Protein AF-A0A2W7CKY7-F1 (afdb_monomer)

Nearest PDB structures (foldseek):
  4e70-assembly1_A  TM=5.766E-01  e=4.710E+00  Linum nodiflorum
  4ems-assembly1_A  TM=5.747E-01  e=6.039E+00  Linum nodiflorum
  7p2b-assembly1_A  TM=4.255E-01  e=4.159E+00  Homo sapiens
  3j9d-assembly1_A  TM=4.155E-01  e=8.242E+00  Bluetongue virus 1
  4rwo-assembly1_A  TM=2.339E-01  e=3.908E+00  Sus scrofa

Structure (mmCIF, N/CA/C/O backbone):
data_AF-A0A2W7CKY7-F1
#
_entry.id   AF-A0A2W7CKY7-F1
#
loop_
_atom_site.group_PDB
_atom_site.id
_atom_site.type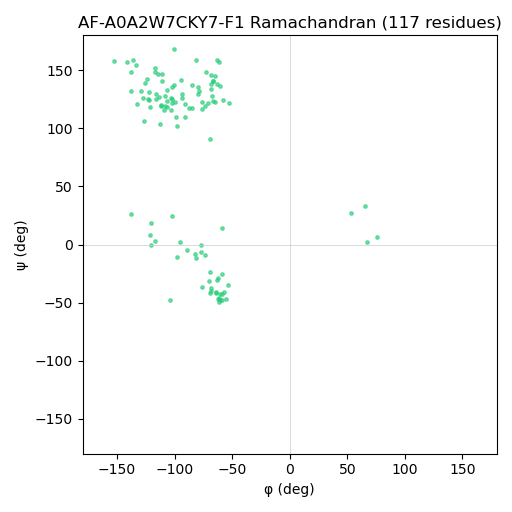_symbol
_atom_site.label_atom_id
_atom_site.label_alt_id
_atom_site.label_comp_id
_atom_site.label_asym_id
_atom_site.label_entity_id
_atom_site.label_seq_id
_atom_site.pdbx_PDB_ins_code
_atom_site.Cartn_x
_atom_site.Cartn_y
_atom_site.Cartn_z
_atom_site.occupancy
_atom_site.B_iso_or_equiv
_atom_site.auth_seq_id
_atom_site.auth_comp_id
_atom_site.auth_asym_id
_atom_site.auth_atom_id
_atom_site.pdbx_PDB_model_num
ATOM 1 N N . MET A 1 1 ? -14.500 -1.413 1.019 1.00 57.22 1 MET A N 1
ATOM 2 C CA . MET A 1 1 ? -15.023 -1.556 -0.364 1.00 57.22 1 MET A CA 1
ATOM 3 C C . MET A 1 1 ? -13.865 -1.920 -1.282 1.00 57.22 1 MET A C 1
ATOM 5 O O . MET A 1 1 ? -12.842 -1.250 -1.213 1.00 57.22 1 MET A O 1
ATOM 9 N N . VAL A 1 2 ? -13.982 -2.972 -2.097 1.00 52.88 2 VAL A N 1
ATOM 10 C CA . VAL A 1 2 ? -12.958 -3.314 -3.104 1.00 52.88 2 VAL A CA 1
ATOM 11 C C . VAL A 1 2 ? -13.280 -2.543 -4.381 1.00 52.88 2 VAL A C 1
ATOM 13 O O . VAL A 1 2 ? -14.351 -2.729 -4.954 1.00 52.88 2 VAL A O 1
ATOM 16 N N . LYS A 1 3 ? -12.383 -1.656 -4.813 1.00 53.09 3 LYS A N 1
ATOM 17 C CA . LYS A 1 3 ? -12.497 -0.928 -6.079 1.00 53.09 3 LYS A CA 1
ATOM 18 C C . LYS A 1 3 ? -11.608 -1.589 -7.125 1.00 53.09 3 LYS A C 1
ATOM 20 O O . LYS A 1 3 ? -10.470 -1.960 -6.851 1.00 53.09 3 LYS A O 1
ATOM 25 N N . ALA A 1 4 ? -12.140 -1.714 -8.334 1.00 45.91 4 ALA A N 1
ATOM 26 C CA . ALA A 1 4 ? -11.405 -2.175 -9.497 1.00 45.91 4 ALA A CA 1
ATOM 27 C C . ALA A 1 4 ? -11.341 -1.052 -10.527 1.00 45.91 4 ALA A C 1
ATOM 29 O O . ALA A 1 4 ? -12.381 -0.528 -10.921 1.00 45.91 4 ALA A O 1
ATOM 30 N N . GLN A 1 5 ? -10.139 -0.694 -10.964 1.00 51.47 5 GLN A N 1
ATOM 31 C CA . GLN A 1 5 ? -9.932 0.260 -12.054 1.00 51.47 5 GLN A CA 1
ATOM 32 C C . GLN A 1 5 ? -9.246 -0.463 -13.212 1.00 51.47 5 GLN A C 1
ATOM 34 O O . GLN A 1 5 ? -8.264 -1.168 -13.001 1.00 51.47 5 GLN A O 1
ATOM 39 N N . ALA A 1 6 ? -9.783 -0.336 -14.424 1.00 47.41 6 ALA A N 1
ATOM 40 C CA . ALA A 1 6 ? -9.184 -0.916 -15.621 1.00 47.41 6 ALA A CA 1
ATOM 41 C C . ALA A 1 6 ? -8.286 0.123 -16.297 1.00 47.41 6 ALA A C 1
ATOM 43 O O . ALA A 1 6 ? -8.727 1.245 -16.545 1.00 47.41 6 ALA A O 1
ATOM 44 N N . GLN A 1 7 ? -7.044 -0.245 -16.606 1.00 55.19 7 GLN A N 1
ATOM 45 C CA . GLN A 1 7 ? -6.143 0.590 -17.397 1.00 55.19 7 GLN A CA 1
ATOM 46 C C . GLN A 1 7 ? -5.595 -0.223 -18.575 1.00 55.19 7 GLN A C 1
ATOM 48 O O . GLN A 1 7 ? -5.081 -1.329 -18.399 1.00 55.19 7 GLN A O 1
ATOM 53 N N . LEU A 1 8 ? -5.751 0.314 -19.788 1.00 46.81 8 LEU A N 1
ATOM 54 C CA . LEU A 1 8 ? -5.285 -0.316 -21.023 1.00 46.81 8 LEU A CA 1
ATOM 55 C C . LEU A 1 8 ? -3.776 -0.101 -21.182 1.00 46.81 8 LEU A C 1
ATOM 57 O O . LEU A 1 8 ? -3.285 1.019 -21.040 1.00 46.81 8 LEU A O 1
ATOM 61 N N . VAL A 1 9 ? -3.047 -1.171 -21.498 1.00 54.88 9 VAL A N 1
ATOM 62 C CA . VAL A 1 9 ? -1.619 -1.120 -21.850 1.00 54.88 9 VAL A CA 1
ATOM 63 C C . VAL A 1 9 ? -1.461 -1.449 -23.332 1.00 54.88 9 VAL A C 1
ATOM 65 O O . VAL A 1 9 ? -2.209 -2.270 -23.859 1.00 54.88 9 VAL A O 1
ATOM 68 N N . GLY A 1 10 ? -0.474 -0.835 -23.997 1.00 50.06 10 GLY A N 1
ATOM 69 C CA . GLY A 1 10 ? -0.237 -0.857 -25.453 1.00 50.06 10 GLY A CA 1
ATOM 70 C C . GLY A 1 10 ? -0.018 -2.215 -26.144 1.00 50.06 10 GLY A C 1
ATOM 71 O O . GLY A 1 10 ? 0.422 -2.228 -27.282 1.00 50.06 10 GLY A O 1
ATOM 72 N N . HIS A 1 11 ? -0.324 -3.341 -25.494 1.00 57.53 11 HIS A N 1
ATOM 73 C CA . HIS A 1 11 ? -0.327 -4.690 -26.080 1.00 57.53 11 HIS A CA 1
ATOM 74 C C . HIS A 1 11 ? -1.709 -5.379 -25.993 1.00 57.53 11 HIS A C 1
ATOM 76 O O . HIS A 1 11 ? -1.796 -6.598 -26.073 1.00 57.53 11 HIS A O 1
ATOM 82 N N . GLY A 1 12 ? -2.802 -4.631 -25.783 1.00 55.38 12 GLY A N 1
ATOM 83 C CA . GLY A 1 12 ? -4.169 -5.185 -25.784 1.00 55.38 12 GLY A CA 1
ATOM 84 C C . GLY A 1 12 ? -4.564 -5.968 -24.524 1.00 55.38 12 GLY A C 1
ATOM 85 O O . GLY A 1 12 ? -5.649 -6.540 -24.471 1.00 55.38 12 GLY A O 1
ATOM 86 N N . ILE A 1 13 ? -3.722 -5.975 -23.486 1.00 63.78 13 ILE A N 1
ATOM 87 C CA . ILE A 1 13 ? -4.030 -6.602 -22.195 1.00 63.78 13 ILE A CA 1
ATOM 88 C C . ILE A 1 13 ? -4.690 -5.560 -21.285 1.00 63.78 13 ILE A C 1
ATOM 90 O O . ILE A 1 13 ? -4.099 -4.521 -20.978 1.00 63.78 13 ILE A O 1
ATOM 94 N N . SER A 1 14 ? -5.916 -5.847 -20.842 1.00 64.19 14 SER A N 1
ATOM 95 C CA . SER A 1 14 ? -6.607 -5.063 -19.814 1.00 64.19 14 SER A CA 1
ATOM 96 C C . SER A 1 14 ? -6.028 -5.402 -18.441 1.00 64.19 14 SER A C 1
ATOM 98 O O . SER A 1 14 ? -6.110 -6.549 -17.998 1.00 64.19 14 SER A O 1
ATOM 100 N N . LEU A 1 15 ? -5.423 -4.423 -17.764 1.00 69.62 15 LEU A N 1
ATOM 101 C CA . LEU A 1 15 ? -4.956 -4.595 -16.390 1.00 69.62 15 LEU A CA 1
ATOM 102 C C . LEU A 1 15 ? -6.027 -4.116 -15.417 1.00 69.62 15 LEU A C 1
ATOM 104 O O . LEU A 1 15 ? -6.474 -2.970 -15.479 1.00 69.62 15 LEU A O 1
ATOM 108 N N . ARG A 1 16 ? -6.398 -4.990 -14.478 1.00 69.75 16 ARG A N 1
ATOM 109 C CA . ARG A 1 16 ? -7.256 -4.642 -13.347 1.00 69.75 16 ARG A CA 1
ATOM 110 C C . ARG A 1 16 ? -6.383 -4.202 -12.179 1.00 69.75 16 ARG A C 1
ATOM 112 O O . ARG A 1 16 ? -5.706 -5.020 -11.562 1.00 69.75 16 ARG A O 1
ATOM 119 N N . LEU A 1 17 ? -6.419 -2.915 -11.872 1.00 76.31 17 LEU A N 1
ATOM 120 C CA . LEU A 1 17 ? -5.860 -2.364 -10.646 1.00 76.31 17 LEU A CA 1
ATOM 121 C C . LEU A 1 17 ? -6.822 -2.687 -9.505 1.00 76.31 17 LEU A C 1
ATOM 123 O O . LEU A 1 17 ? -8.009 -2.350 -9.577 1.00 76.31 17 LEU A O 1
ATOM 127 N N . ILE A 1 18 ? -6.316 -3.378 -8.486 1.00 83.94 18 ILE A N 1
ATOM 128 C CA . ILE A 1 18 ? -7.083 -3.748 -7.299 1.00 83.94 18 ILE A CA 1
ATOM 129 C C . ILE A 1 18 ? -6.699 -2.793 -6.177 1.00 83.94 18 ILE A C 1
ATOM 131 O O . ILE A 1 18 ? -5.536 -2.733 -5.775 1.00 83.94 18 ILE A O 1
ATOM 135 N N . THR A 1 19 ? -7.706 -2.097 -5.657 1.00 90.75 19 THR A N 1
ATOM 136 C CA . THR A 1 19 ? -7.591 -1.265 -4.463 1.00 90.75 19 THR A CA 1
ATOM 137 C C . THR A 1 19 ? -8.603 -1.745 -3.430 1.00 90.75 19 THR A C 1
ATOM 139 O O . THR A 1 19 ? -9.788 -1.903 -3.736 1.00 90.75 19 THR A O 1
ATOM 142 N N . ILE A 1 20 ? -8.164 -1.952 -2.192 1.00 93.88 20 ILE A N 1
ATOM 143 C CA . ILE A 1 20 ? -9.055 -2.227 -1.063 1.00 93.88 20 ILE A CA 1
ATOM 144 C C . ILE A 1 20 ? -9.070 -0.996 -0.168 1.00 93.88 20 ILE A C 1
ATOM 146 O O . ILE A 1 20 ? -8.046 -0.585 0.366 1.00 93.88 20 ILE A O 1
ATOM 150 N N . GLU A 1 21 ? -10.250 -0.412 0.002 1.00 95.19 21 GLU A N 1
ATOM 151 C CA . GLU A 1 21 ? -10.449 0.737 0.877 1.00 95.19 21 GLU A CA 1
ATOM 152 C C . GLU A 1 21 ? -11.095 0.297 2.189 1.00 95.19 21 GLU A C 1
ATOM 154 O O . GLU A 1 21 ? -12.193 -0.281 2.189 1.00 95.19 21 GLU A O 1
ATOM 159 N N . ILE A 1 22 ? -10.443 0.639 3.297 1.00 94.81 22 ILE A N 1
ATOM 160 C CA . ILE A 1 22 ? -10.999 0.542 4.644 1.00 94.81 22 ILE A CA 1
ATOM 161 C C . ILE A 1 22 ? -11.476 1.924 5.054 1.00 94.81 22 ILE A C 1
ATOM 163 O O . ILE A 1 22 ? -10.712 2.893 5.048 1.00 94.81 22 ILE A O 1
ATOM 167 N N . ARG A 1 23 ? -12.759 2.008 5.395 1.00 94.38 23 ARG A N 1
ATOM 168 C CA . ARG A 1 23 ? -13.429 3.256 5.737 1.00 94.38 23 ARG A CA 1
ATOM 169 C C . ARG A 1 23 ? -14.054 3.150 7.116 1.00 94.38 23 ARG A C 1
ATOM 171 O O . ARG A 1 23 ? -14.577 2.096 7.470 1.00 94.38 23 ARG A O 1
ATOM 178 N N . ASP A 1 24 ? -14.006 4.245 7.859 1.00 92.12 24 ASP A N 1
ATOM 179 C CA . ASP A 1 24 ? -14.822 4.415 9.053 1.00 92.12 24 ASP A CA 1
ATOM 180 C C . ASP A 1 24 ? -16.309 4.418 8.669 1.00 92.12 24 ASP A C 1
ATOM 182 O O . ASP A 1 24 ? -16.690 5.022 7.665 1.00 92.12 24 ASP A O 1
ATOM 186 N N . VAL A 1 25 ? -17.143 3.747 9.464 1.00 92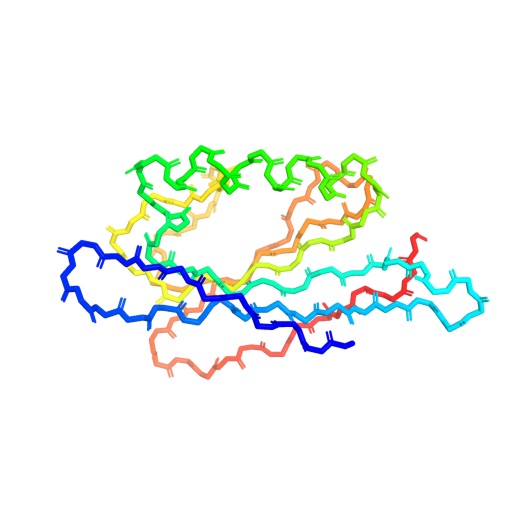.06 25 VAL A N 1
ATOM 187 C CA . VAL A 1 25 ? -18.574 3.585 9.170 1.00 92.06 25 VAL A CA 1
ATOM 188 C C . VAL A 1 25 ? -19.353 4.863 9.474 1.00 92.06 25 VAL A C 1
ATOM 190 O O . VAL A 1 25 ? -20.264 5.203 8.724 1.00 92.06 25 VAL A O 1
ATOM 193 N N . ALA A 1 26 ? -18.993 5.588 10.536 1.00 92.75 26 ALA A N 1
ATOM 194 C CA . ALA A 1 26 ? -19.761 6.742 10.996 1.00 92.75 26 ALA A CA 1
ATOM 195 C C . ALA A 1 26 ? -19.693 7.919 10.011 1.00 92.75 26 ALA A C 1
ATOM 197 O O . ALA A 1 26 ? -20.696 8.585 9.769 1.00 92.75 26 ALA A O 1
ATOM 198 N N . GLN A 1 27 ? -18.517 8.168 9.430 1.00 91.69 27 GLN A N 1
ATOM 199 C CA . GLN A 1 27 ? -18.263 9.317 8.554 1.00 91.69 27 GLN A CA 1
ATOM 200 C C . GLN A 1 27 ? -17.902 8.919 7.114 1.00 91.69 27 GLN A C 1
ATOM 202 O O . GLN A 1 27 ? -17.579 9.783 6.299 1.00 91.69 27 GLN A O 1
ATOM 207 N N . ASN A 1 28 ? -17.912 7.620 6.786 1.00 91.12 28 ASN A N 1
ATOM 208 C CA . ASN A 1 28 ? -17.455 7.072 5.498 1.00 91.12 28 ASN A CA 1
ATOM 209 C C . ASN A 1 28 ? -16.024 7.513 5.113 1.00 91.12 28 ASN A C 1
ATOM 211 O O . ASN A 1 28 ? -15.645 7.609 3.935 1.00 91.12 28 ASN A O 1
ATOM 215 N N . ARG A 1 29 ? -15.210 7.812 6.126 1.00 91.81 29 ARG A N 1
ATOM 216 C CA . ARG A 1 29 ? -13.881 8.398 5.971 1.00 91.81 29 ARG A CA 1
ATOM 217 C C . ARG A 1 29 ? -12.880 7.320 5.597 1.00 91.81 29 ARG A C 1
ATOM 219 O O . ARG A 1 29 ? -12.819 6.293 6.261 1.00 91.81 29 ARG A O 1
ATOM 226 N N . LEU A 1 30 ? -12.091 7.543 4.547 1.00 94.62 30 LEU A N 1
ATOM 227 C CA . LEU A 1 30 ? -11.019 6.619 4.177 1.00 94.62 30 LEU A CA 1
ATOM 228 C C . LEU A 1 30 ? -9.943 6.630 5.262 1.00 94.62 30 LEU A C 1
ATOM 230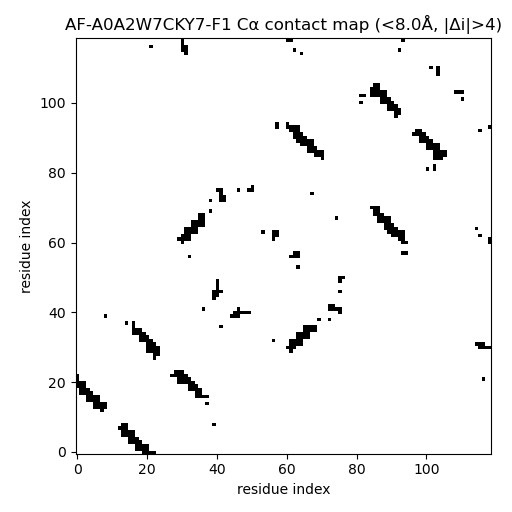 O O . LEU A 1 30 ? -9.424 7.691 5.592 1.00 94.62 30 LEU A O 1
ATOM 234 N N . ILE A 1 31 ? -9.647 5.455 5.813 1.00 94.94 31 ILE A N 1
ATOM 235 C CA . ILE A 1 31 ? -8.631 5.273 6.852 1.00 94.94 31 ILE A CA 1
ATOM 236 C C . ILE A 1 31 ? -7.378 4.646 6.253 1.00 94.94 31 ILE A C 1
ATOM 238 O O . ILE A 1 31 ? -6.286 5.174 6.444 1.00 94.94 31 ILE A O 1
ATOM 242 N N . THR A 1 32 ? -7.551 3.576 5.471 1.00 95.62 32 THR A N 1
ATOM 243 C CA . THR A 1 32 ? -6.441 2.819 4.879 1.00 95.62 32 THR A CA 1
ATOM 244 C C . THR A 1 32 ? -6.768 2.455 3.437 1.00 95.62 32 THR A C 1
ATOM 246 O O . THR A 1 32 ? -7.859 1.953 3.150 1.00 95.62 32 THR A O 1
ATOM 249 N N . SER A 1 33 ? -5.819 2.693 2.534 1.00 95.62 33 SER A N 1
ATOM 250 C CA . SER A 1 33 ? -5.840 2.191 1.159 1.00 95.62 33 SER A CA 1
ATOM 251 C C . SER A 1 33 ? -4.818 1.071 1.017 1.00 95.62 33 SER A C 1
ATOM 253 O O . SER A 1 33 ? -3.640 1.276 1.302 1.00 95.62 33 SER A O 1
ATOM 255 N N . LEU A 1 34 ? -5.261 -0.104 0.576 1.00 95.44 34 LEU A N 1
ATOM 256 C CA . LEU A 1 34 ? -4.380 -1.199 0.192 1.00 95.44 34 LEU A CA 1
ATOM 257 C C . LEU A 1 34 ? -4.329 -1.245 -1.335 1.00 95.44 34 LEU A C 1
ATOM 259 O O . LEU A 1 34 ? -5.369 -1.332 -1.990 1.00 95.44 34 LEU A O 1
ATOM 263 N N . GLU A 1 35 ? -3.132 -1.202 -1.899 1.00 92.94 35 GLU A N 1
ATOM 264 C CA . GLU A 1 35 ? -2.895 -1.113 -3.336 1.00 92.94 35 GLU A CA 1
ATOM 265 C C . GLU A 1 35 ? -2.020 -2.282 -3.790 1.00 92.94 35 GLU A C 1
ATOM 267 O O . GLU A 1 35 ? -0.910 -2.475 -3.290 1.00 92.94 35 GLU A O 1
ATOM 272 N N . LEU A 1 36 ? -2.492 -3.049 -4.773 1.00 90.50 36 LEU A N 1
ATOM 273 C CA . LEU A 1 36 ? -1.642 -4.010 -5.472 1.00 90.50 36 LEU A CA 1
ATOM 274 C C . LEU A 1 36 ? -0.899 -3.290 -6.601 1.00 90.50 36 LEU A C 1
ATOM 276 O O . LEU A 1 36 ? -1.531 -2.798 -7.541 1.00 90.50 36 LEU A O 1
ATOM 280 N N . LEU A 1 37 ? 0.434 -3.240 -6.536 1.00 88.31 37 LEU A N 1
ATOM 281 C CA . LEU A 1 37 ? 1.223 -2.570 -7.566 1.00 88.31 37 LEU A CA 1
ATO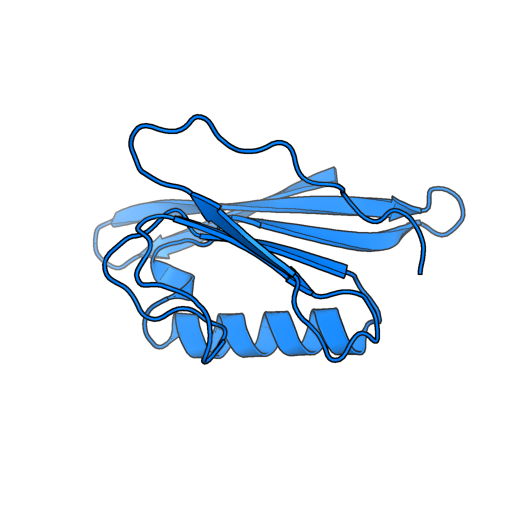M 282 C C . LEU A 1 37 ? 1.142 -3.327 -8.892 1.00 88.31 37 LEU A C 1
ATOM 284 O O . LEU A 1 37 ? 1.437 -4.519 -8.982 1.00 88.31 37 LEU A O 1
ATOM 288 N N . SER A 1 38 ? 0.788 -2.603 -9.952 1.00 81.31 38 SER A N 1
ATOM 289 C CA . SER A 1 38 ? 0.740 -3.144 -11.307 1.00 81.31 38 SER A CA 1
ATOM 290 C C . SER A 1 38 ? 1.971 -2.758 -12.131 1.00 81.31 38 SER A C 1
ATOM 292 O O . SER A 1 38 ? 2.705 -1.827 -11.775 1.00 81.31 38 SER A O 1
ATOM 294 N N . PRO A 1 39 ? 2.159 -3.385 -13.308 1.00 79.12 39 PRO A N 1
ATOM 295 C CA . PRO A 1 39 ? 3.203 -2.985 -14.232 1.00 79.12 39 PRO A CA 1
ATOM 296 C C . PRO A 1 39 ? 3.231 -1.519 -14.640 1.00 79.12 39 PRO A C 1
ATOM 298 O O . PRO A 1 39 ? 4.310 -0.953 -14.820 1.00 79.12 39 PRO A O 1
ATOM 301 N N . VAL A 1 40 ? 2.056 -0.907 -14.753 1.00 82.00 40 VAL A N 1
ATOM 302 C CA . VAL A 1 40 ? 1.906 0.493 -15.158 1.00 82.00 40 VAL A CA 1
ATOM 303 C C . VAL A 1 40 ? 2.396 1.430 -14.060 1.00 82.00 40 VAL A C 1
ATOM 305 O O . VAL A 1 40 ? 2.946 2.482 -14.353 1.00 82.00 40 VAL A O 1
ATOM 308 N N . ASN A 1 41 ? 2.272 1.041 -12.789 1.00 79.06 41 ASN A N 1
ATOM 309 C CA . ASN A 1 41 ? 2.650 1.892 -11.657 1.00 79.06 41 ASN A CA 1
ATOM 310 C C . ASN A 1 41 ? 4.163 1.968 -11.415 1.00 79.06 41 ASN A C 1
ATOM 312 O O . ASN A 1 41 ? 4.605 2.729 -10.561 1.00 79.06 41 ASN A O 1
ATOM 316 N N . GLN A 1 42 ? 4.950 1.173 -12.139 1.00 79.31 42 GLN A N 1
ATOM 317 C CA . GLN A 1 42 ? 6.388 1.020 -11.914 1.00 79.31 42 GLN A CA 1
ATOM 318 C C . GLN A 1 42 ? 7.227 1.400 -13.149 1.00 79.31 42 GLN A C 1
ATOM 320 O O . GLN A 1 42 ? 8.432 1.153 -13.180 1.00 79.31 42 GLN A O 1
ATOM 325 N N . ARG A 1 43 ? 6.600 1.962 -14.193 1.00 82.00 43 ARG A N 1
ATOM 326 C CA . ARG A 1 43 ? 7.253 2.452 -15.420 1.00 82.00 43 ARG A CA 1
ATOM 327 C C . ARG A 1 43 ? 6.640 3.780 -15.842 1.00 82.00 43 ARG A C 1
ATOM 329 O O . ARG A 1 43 ? 5.453 3.998 -15.624 1.00 82.00 43 ARG A O 1
ATOM 336 N N . GLU A 1 44 ? 7.425 4.659 -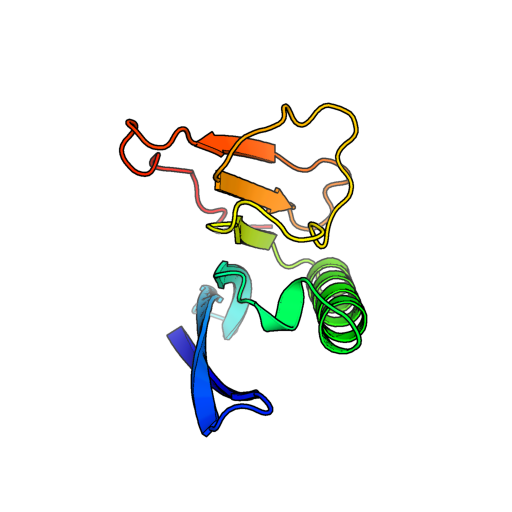16.453 1.00 84.00 44 GLU A N 1
ATOM 337 C CA . GLU A 1 44 ? 6.889 5.928 -16.952 1.00 84.00 44 GLU A CA 1
ATOM 338 C C . GLU A 1 44 ? 5.934 5.719 -18.143 1.00 84.00 44 GLU A C 1
ATOM 340 O O . GLU A 1 44 ? 6.131 4.785 -18.926 1.00 84.00 44 GLU A O 1
ATOM 345 N N . PRO A 1 45 ? 4.881 6.554 -18.276 1.00 84.62 45 PRO A N 1
ATOM 346 C CA . PRO A 1 45 ? 4.530 7.691 -17.404 1.00 84.62 45 PRO A CA 1
ATOM 347 C C . PRO A 1 45 ? 3.758 7.305 -16.121 1.00 84.62 45 PRO A C 1
ATOM 349 O O . PRO A 1 45 ? 3.511 8.140 -15.249 1.00 84.62 45 PRO A O 1
ATOM 352 N N . GLY A 1 46 ? 3.338 6.042 -15.993 1.00 85.50 46 GLY A N 1
ATOM 353 C CA . GLY A 1 46 ? 2.467 5.592 -14.903 1.00 85.50 46 GLY A CA 1
ATOM 354 C C . GLY A 1 46 ? 3.130 5.585 -13.520 1.00 85.50 46 GLY A C 1
ATOM 355 O O . GLY A 1 46 ? 2.432 5.725 -12.514 1.00 85.50 46 GLY A O 1
ATOM 356 N N . LEU A 1 47 ? 4.462 5.506 -13.456 1.00 86.75 47 LEU A N 1
ATOM 357 C CA . LEU A 1 47 ? 5.250 5.677 -12.233 1.00 86.75 47 LEU A CA 1
ATOM 358 C C . LEU A 1 47 ? 5.065 7.078 -11.642 1.00 86.75 47 LEU A C 1
ATOM 360 O O . LEU A 1 47 ? 4.740 7.201 -10.458 1.00 86.75 47 LEU A O 1
ATOM 364 N N . THR A 1 48 ? 5.199 8.129 -12.455 1.00 89.62 48 THR A N 1
ATOM 365 C CA . THR A 1 48 ? 4.949 9.507 -12.013 1.00 89.62 48 THR A CA 1
ATOM 366 C C . THR A 1 48 ? 3.504 9.692 -11.553 1.00 89.62 48 THR A C 1
ATOM 368 O O . THR A 1 48 ? 3.263 10.217 -10.462 1.00 89.62 48 THR A O 1
ATOM 371 N N . THR A 1 49 ? 2.529 9.200 -12.324 1.00 90.25 49 THR A N 1
ATOM 372 C CA . THR A 1 49 ? 1.107 9.261 -11.940 1.00 90.25 49 THR A CA 1
ATOM 373 C C . THR A 1 49 ? 0.847 8.558 -10.608 1.00 90.25 49 THR A C 1
ATOM 375 O O . THR A 1 49 ? 0.121 9.074 -9.753 1.00 90.25 49 THR A O 1
ATOM 378 N N . TYR A 1 50 ? 1.459 7.392 -10.398 1.00 90.81 50 TYR A N 1
ATOM 379 C CA . TYR A 1 50 ? 1.289 6.639 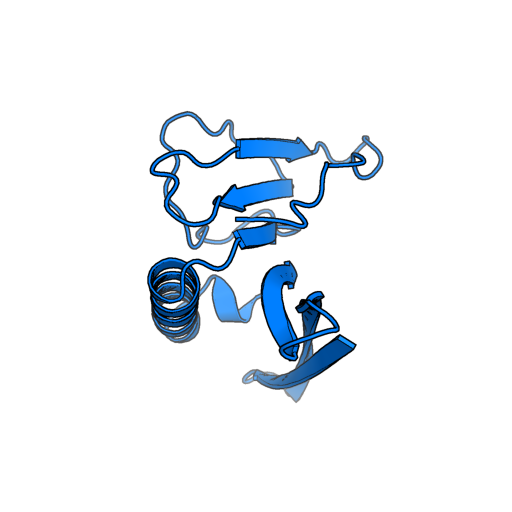-9.166 1.00 90.81 50 TYR A CA 1
ATOM 380 C C . TYR A 1 50 ? 1.953 7.339 -7.973 1.00 90.81 50 TYR A C 1
ATOM 382 O O . TYR A 1 50 ? 1.321 7.476 -6.929 1.00 90.81 50 TYR A O 1
ATOM 390 N N . ARG A 1 51 ? 3.160 7.901 -8.124 1.00 91.38 51 ARG A N 1
ATOM 391 C CA . ARG A 1 51 ? 3.800 8.726 -7.078 1.00 91.38 51 ARG A CA 1
ATOM 392 C C . ARG A 1 51 ? 2.935 9.916 -6.660 1.00 91.38 51 ARG A C 1
ATOM 394 O O . ARG A 1 51 ? 2.798 10.180 -5.468 1.00 91.38 51 ARG A O 1
ATOM 401 N N . GLN A 1 52 ? 2.283 10.587 -7.610 1.00 92.31 52 GLN A N 1
ATOM 402 C CA . GLN A 1 52 ? 1.324 11.651 -7.295 1.00 92.31 52 GLN A CA 1
ATOM 403 C C . GLN A 1 52 ? 0.108 11.124 -6.517 1.00 92.31 52 GLN A C 1
ATOM 405 O O . GLN A 1 52 ? -0.339 11.774 -5.575 1.00 92.31 52 GLN A O 1
ATOM 410 N N . LYS A 1 53 ? -0.426 9.943 -6.871 1.00 91.81 53 LYS A N 1
ATOM 411 C CA . LYS A 1 53 ? -1.494 9.284 -6.093 1.00 91.81 53 LYS A CA 1
ATOM 412 C C . LYS A 1 53 ? -1.037 9.021 -4.654 1.00 91.81 53 LYS A C 1
ATOM 414 O O . LYS A 1 53 ? -1.759 9.399 -3.736 1.00 91.81 53 LYS A O 1
ATOM 419 N N . ARG A 1 54 ? 0.162 8.455 -4.459 1.00 92.06 54 ARG A N 1
ATOM 420 C CA . ARG A 1 54 ? 0.748 8.212 -3.126 1.00 92.06 54 ARG A CA 1
ATOM 421 C C . ARG A 1 54 ? 0.815 9.500 -2.304 1.00 92.06 54 ARG A C 1
ATOM 423 O O . ARG A 1 54 ? 0.347 9.520 -1.171 1.00 92.06 54 ARG A O 1
ATOM 430 N N . GLN A 1 55 ? 1.297 10.589 -2.905 1.00 90.12 55 GLN A N 1
ATOM 431 C CA . GLN A 1 55 ? 1.379 11.891 -2.242 1.00 90.12 55 GLN A CA 1
ATOM 432 C C . GLN A 1 55 ? 0.003 12.411 -1.798 1.00 90.12 55 GLN A C 1
ATOM 434 O O . GLN A 1 55 ? -0.127 12.892 -0.675 1.00 90.12 55 GLN A O 1
ATOM 439 N N . ARG A 1 56 ? -1.036 12.277 -2.637 1.00 92.38 56 ARG A N 1
ATOM 440 C CA . ARG A 1 56 ? -2.410 12.681 -2.280 1.00 92.38 56 ARG A CA 1
ATOM 441 C C . ARG A 1 56 ? -2.977 11.853 -1.123 1.00 92.38 56 ARG A C 1
ATOM 443 O O . ARG A 1 56 ? -3.616 12.415 -0.243 1.00 92.38 56 ARG A O 1
ATOM 450 N N . ILE A 1 57 ? -2.742 10.538 -1.116 1.00 91.81 57 ILE A N 1
ATOM 451 C CA . ILE A 1 57 ? -3.176 9.638 -0.031 1.00 91.81 57 ILE A CA 1
ATOM 452 C C . ILE A 1 57 ? -2.496 10.037 1.283 1.00 91.81 57 ILE A C 1
ATOM 454 O O . ILE A 1 57 ? -3.167 10.215 2.298 1.00 91.81 57 ILE A O 1
ATOM 458 N N . TYR A 1 58 ? -1.184 10.272 1.239 1.00 88.56 58 TYR A N 1
ATOM 459 C CA . TYR A 1 58 ? -0.422 10.732 2.396 1.00 88.56 58 TYR A CA 1
ATOM 460 C C . TYR A 1 58 ? -0.929 12.084 2.926 1.00 88.56 58 TYR A C 1
ATOM 462 O O . TYR A 1 58 ? -1.195 12.224 4.118 1.00 88.56 58 TYR A O 1
ATOM 470 N N . GLN A 1 59 ? -1.142 13.064 2.041 1.00 90.06 59 GLN A N 1
ATOM 471 C CA . GLN A 1 59 ? -1.677 14.387 2.398 1.00 90.06 59 GLN A CA 1
ATOM 472 C C . GLN A 1 59 ? -3.093 14.327 2.983 1.00 90.06 59 GLN A C 1
ATOM 474 O O . GLN A 1 59 ? -3.451 15.172 3.797 1.00 90.06 59 GLN A O 1
ATOM 479 N N . ALA A 1 60 ? -3.887 13.325 2.604 1.00 91.19 60 ALA A N 1
ATOM 480 C CA . ALA A 1 60 ? -5.212 13.088 3.167 1.00 91.19 60 ALA A CA 1
ATOM 481 C C . ALA A 1 60 ? -5.176 12.425 4.561 1.00 91.19 60 ALA A C 1
ATOM 483 O O . ALA A 1 60 ? -6.232 12.158 5.134 1.00 91.19 60 ALA A O 1
ATOM 484 N N . GLY A 1 61 ? -3.988 12.135 5.109 1.00 91.88 61 GLY A N 1
ATOM 485 C CA . GLY A 1 61 ? -3.841 11.431 6.382 1.00 91.88 61 GLY A CA 1
ATOM 486 C C . GLY A 1 61 ? -4.357 9.993 6.314 1.00 91.88 61 GLY A C 1
ATOM 487 O O . GLY A 1 61 ? -4.918 9.499 7.288 1.00 91.88 61 GLY A O 1
ATOM 488 N N . VAL A 1 62 ? -4.226 9.342 5.160 1.00 94.19 62 VAL A N 1
ATOM 489 C CA . VAL A 1 62 ? -4.668 7.962 4.934 1.00 94.19 62 VAL A CA 1
ATOM 490 C C . VAL A 1 62 ? -3.455 7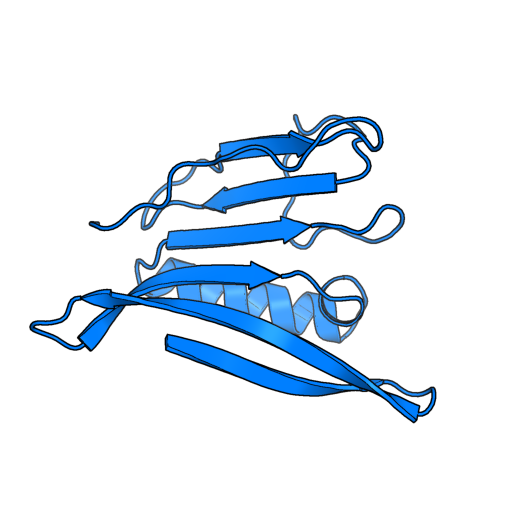.038 4.988 1.00 94.19 62 VAL A C 1
ATOM 492 O O . VAL A 1 62 ? -2.423 7.333 4.384 1.00 94.19 62 VAL A O 1
ATOM 495 N N . HIS A 1 63 ? -3.583 5.910 5.685 1.00 94.31 63 HIS A N 1
ATOM 496 C CA . HIS A 1 63 ? -2.565 4.858 5.683 1.00 94.31 63 HIS A CA 1
ATOM 497 C C . HIS A 1 63 ? -2.504 4.201 4.303 1.00 94.31 63 HIS A C 1
ATOM 499 O O . HIS A 1 63 ? -3.538 3.912 3.699 1.00 94.31 63 HIS A O 1
ATOM 505 N N . LEU A 1 64 ? -1.305 3.934 3.802 1.00 94.50 64 LEU A N 1
ATOM 506 C CA . LEU A 1 64 ? -1.102 3.318 2.496 1.00 94.50 64 LEU A CA 1
ATOM 507 C C . LEU A 1 64 ? -0.325 2.017 2.655 1.00 94.50 64 LEU A C 1
ATOM 509 O O . LEU A 1 64 ? 0.823 2.043 3.086 1.00 94.50 64 LEU A O 1
ATOM 513 N N . LEU A 1 65 ? -0.942 0.902 2.275 1.00 94.56 65 LEU A N 1
ATOM 514 C CA . LEU A 1 65 ? -0.299 -0.405 2.239 1.00 94.56 65 LEU A CA 1
ATOM 515 C C . LEU A 1 65 ? -0.151 -0.867 0.789 1.00 94.56 65 LEU A C 1
ATOM 517 O O . LEU A 1 65 ? -1.133 -1.007 0.067 1.00 94.56 65 LEU A O 1
ATOM 521 N N . GLU A 1 66 ? 1.077 -1.092 0.349 1.00 93.50 66 GLU A N 1
ATOM 522 C CA . GLU A 1 66 ? 1.417 -1.409 -1.035 1.00 93.50 66 GLU A CA 1
ATOM 523 C C . GLU A 1 66 ? 1.957 -2.836 -1.106 1.00 93.50 66 GLU A C 1
ATOM 525 O O . GLU A 1 66 ? 2.887 -3.186 -0.382 1.00 93.50 66 GLU A O 1
ATOM 530 N N . LEU A 1 67 ? 1.384 -3.660 -1.984 1.00 91.81 67 LEU A N 1
ATOM 531 C CA . LEU A 1 67 ? 1.899 -4.992 -2.298 1.00 91.81 67 LEU A CA 1
ATOM 532 C C . LEU A 1 67 ? 2.702 -4.910 -3.595 1.00 91.81 67 LEU A C 1
ATOM 534 O O . LEU A 1 67 ? 2.128 -4.736 -4.675 1.00 91.81 67 LEU A O 1
ATOM 538 N N . ASP A 1 68 ? 4.020 -5.057 -3.498 1.00 88.94 68 ASP A N 1
ATOM 539 C CA . ASP A 1 68 ? 4.909 -5.156 -4.650 1.00 88.94 68 ASP A CA 1
ATOM 540 C C . ASP A 1 68 ? 5.233 -6.620 -4.942 1.00 88.94 68 ASP A C 1
ATOM 542 O O . ASP A 1 68 ? 6.065 -7.240 -4.279 1.00 88.94 68 ASP A O 1
ATOM 546 N N . LEU A 1 69 ? 4.567 -7.176 -5.953 1.00 85.25 69 LEU A N 1
ATOM 547 C CA . LEU A 1 69 ? 4.776 -8.554 -6.398 1.00 85.25 69 LEU A CA 1
ATOM 548 C C . LEU A 1 69 ? 5.623 -8.634 -7.678 1.00 85.25 69 LEU A C 1
ATOM 550 O O . LEU A 1 69 ? 5.497 -9.593 -8.446 1.00 85.25 69 LEU A O 1
ATOM 554 N N . ARG A 1 70 ? 6.467 -7.629 -7.968 1.00 77.44 70 ARG A N 1
ATOM 555 C CA . ARG A 1 70 ? 7.284 -7.612 -9.192 1.00 77.44 70 ARG A CA 1
ATOM 556 C C . ARG A 1 70 ? 8.776 -7.434 -8.927 1.00 77.44 70 ARG A C 1
ATOM 558 O O . ARG A 1 70 ? 9.205 -6.597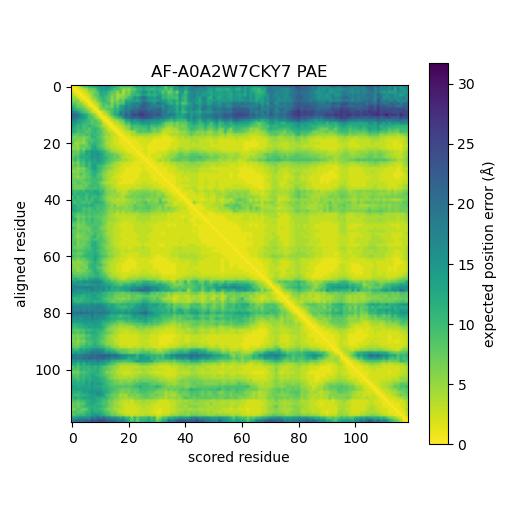 -8.152 1.00 77.44 70 ARG A O 1
ATOM 565 N N . ARG A 1 71 ? 9.567 -8.196 -9.691 1.00 70.69 71 ARG A N 1
ATOM 566 C CA . ARG A 1 71 ? 11.003 -8.417 -9.447 1.00 70.69 71 ARG A CA 1
ATOM 567 C C . ARG A 1 71 ? 11.960 -7.534 -10.264 1.00 70.69 71 ARG A C 1
ATOM 569 O O . ARG A 1 71 ? 13.153 -7.582 -10.025 1.00 70.69 71 ARG A O 1
ATOM 576 N N . GLN A 1 72 ? 11.484 -6.797 -11.275 1.00 67.00 72 GLN A N 1
ATOM 577 C CA . GLN A 1 72 ? 12.358 -6.166 -12.292 1.00 67.00 72 GLN A CA 1
ATOM 578 C C . GLN A 1 72 ? 11.955 -4.730 -12.662 1.00 67.00 72 GLN A C 1
ATOM 580 O O . GLN A 1 72 ? 12.159 -4.290 -13.794 1.00 67.00 72 GLN A O 1
ATOM 585 N N . CYS A 1 73 ? 11.290 -3.997 -11.771 1.00 67.25 73 CYS A N 1
ATOM 586 C CA . CYS A 1 73 ? 10.860 -2.631 -12.068 1.00 67.25 73 CYS A CA 1
ATOM 587 C C . CYS A 1 73 ? 11.114 -1.678 -10.908 1.00 67.25 73 CYS A C 1
ATOM 589 O O . CYS A 1 73 ? 11.262 -2.087 -9.760 1.00 67.25 73 CYS A O 1
ATOM 591 N N . THR A 1 74 ? 11.160 -0.391 -11.241 1.00 78.19 74 THR A N 1
ATOM 592 C CA . THR A 1 74 ? 11.432 0.676 -10.287 1.00 78.19 74 THR A CA 1
ATOM 593 C C . THR A 1 74 ? 10.313 0.759 -9.263 1.00 78.19 74 THR A C 1
ATOM 595 O O . THR A 1 74 ? 9.147 0.978 -9.608 1.00 78.19 74 THR A O 1
ATOM 598 N N . ARG A 1 75 ? 10.675 0.623 -7.987 1.00 83.25 75 ARG A N 1
ATOM 599 C CA . ARG A 1 75 ? 9.728 0.795 -6.889 1.00 83.25 75 ARG A CA 1
ATOM 600 C C . ARG A 1 75 ? 9.276 2.255 -6.808 1.00 83.25 75 ARG A C 1
ATOM 602 O O . ARG A 1 75 ? 10.077 3.177 -6.996 1.00 83.25 75 ARG A O 1
ATOM 609 N N . PRO A 1 76 ? 7.988 2.505 -6.526 1.00 80.50 76 PRO A N 1
ATOM 610 C CA . PRO A 1 76 ? 7.460 3.862 -6.452 1.00 80.50 76 PRO A CA 1
ATOM 611 C C . PRO A 1 76 ? 7.899 4.611 -5.186 1.00 80.50 76 PRO A C 1
ATOM 613 O O . PRO A 1 76 ? 7.691 5.824 -5.099 1.00 80.50 76 PRO A O 1
ATOM 616 N N . PHE A 1 77 ? 8.534 3.913 -4.243 1.00 79.62 77 PHE A N 1
ATOM 617 C CA . PHE A 1 77 ? 9.189 4.437 -3.050 1.00 79.62 77 PHE A CA 1
ATOM 618 C C . PHE A 1 77 ? 10.692 4.162 -3.066 1.00 79.62 77 PHE A C 1
ATOM 620 O O . PHE A 1 77 ? 11.147 3.170 -3.631 1.00 79.62 77 PHE A O 1
ATOM 627 N N . ALA A 1 78 ? 11.448 5.030 -2.397 1.00 71.81 78 ALA A N 1
ATOM 628 C CA . ALA A 1 78 ? 12.859 4.822 -2.111 1.00 71.81 78 ALA A CA 1
ATOM 629 C C . ALA A 1 78 ? 13.013 4.493 -0.621 1.00 71.81 78 ALA A C 1
ATOM 631 O O . ALA A 1 78 ? 12.667 5.315 0.223 1.00 71.81 78 ALA A O 1
ATOM 632 N N . GLN A 1 79 ? 13.530 3.305 -0.304 1.00 71.88 79 GLN A N 1
ATOM 633 C CA . GLN A 1 79 ? 13.946 2.947 1.052 1.00 71.88 79 GLN A CA 1
ATOM 634 C C . GLN A 1 79 ? 15.396 2.456 0.995 1.00 71.88 79 GLN A C 1
ATOM 636 O O . GLN A 1 79 ? 15.628 1.353 0.504 1.00 71.88 79 GLN A O 1
ATOM 641 N N . PRO A 1 80 ? 16.372 3.256 1.468 1.00 67.69 80 PRO A N 1
ATOM 642 C CA . PRO A 1 80 ? 17.799 2.941 1.342 1.00 67.69 80 PRO A CA 1
ATOM 643 C C . PRO A 1 80 ? 18.216 1.613 1.984 1.00 67.69 80 PRO A C 1
ATOM 645 O O . PRO A 1 80 ? 19.209 1.024 1.583 1.00 67.69 80 PRO A O 1
ATOM 648 N N . GLN A 1 81 ? 17.465 1.155 2.987 1.00 69.69 81 GLN A N 1
ATOM 649 C CA . GLN A 1 81 ? 17.753 -0.061 3.750 1.00 69.69 81 GLN A CA 1
ATOM 650 C C . GLN A 1 81 ? 17.005 -1.297 3.236 1.00 69.69 81 GLN A C 1
ATOM 652 O O . GLN A 1 81 ? 17.097 -2.354 3.853 1.00 69.69 81 GLN A O 1
ATOM 657 N N . LEU A 1 82 ? 16.222 -1.183 2.157 1.00 71.62 82 LEU A N 1
ATOM 658 C CA . LEU A 1 82 ? 15.478 -2.327 1.642 1.00 71.62 82 LEU A CA 1
ATOM 659 C C . LEU A 1 82 ? 16.448 -3.299 0.945 1.00 71.62 82 LEU A C 1
ATOM 661 O O . LEU A 1 82 ? 17.067 -2.898 -0.043 1.00 71.62 82 LEU A O 1
ATOM 665 N N . PRO A 1 83 ? 16.574 -4.556 1.414 1.00 73.56 83 PRO A N 1
ATOM 666 C CA . PRO A 1 83 ? 17.363 -5.563 0.715 1.00 73.56 83 PRO A CA 1
ATOM 667 C C . PRO A 1 83 ? 16.793 -5.828 -0.683 1.00 73.56 83 PRO A C 1
ATOM 669 O O . PRO A 1 83 ? 15.609 -5.597 -0.947 1.00 73.56 83 PRO A O 1
ATOM 672 N N . GLU A 1 84 ? 17.625 -6.333 -1.592 1.00 79.06 84 GLU A N 1
ATOM 673 C CA . GLU A 1 84 ? 17.165 -6.767 -2.909 1.00 79.06 84 GLU A CA 1
ATOM 674 C C . GLU A 1 84 ? 16.300 -8.024 -2.764 1.00 79.06 84 GLU A C 1
ATOM 676 O O . GLU A 1 84 ? 16.787 -9.149 -2.748 1.00 79.06 84 GLU A O 1
ATOM 681 N N . VAL A 1 85 ? 14.996 -7.812 -2.602 1.00 84.50 85 VAL A N 1
ATOM 682 C CA . VAL A 1 85 ? 14.007 -8.877 -2.416 1.00 84.50 85 VAL A CA 1
ATOM 683 C C . VAL A 1 85 ? 13.047 -8.922 -3.592 1.00 84.50 85 VAL A C 1
ATOM 685 O O . VAL A 1 85 ? 12.748 -7.874 -4.182 1.00 84.50 85 VAL A O 1
ATOM 688 N N . PRO A 1 86 ? 12.551 -10.114 -3.965 1.00 85.50 86 PRO A N 1
ATOM 689 C CA . PRO A 1 86 ? 11.700 -10.252 -5.135 1.00 85.50 86 PRO A CA 1
ATOM 690 C C . PRO A 1 86 ? 10.344 -9.581 -4.927 1.00 85.50 86 PRO A C 1
ATOM 692 O O . PRO A 1 86 ? 9.829 -8.981 -5.871 1.00 85.50 86 PRO A O 1
ATOM 695 N N . TYR A 1 87 ? 9.796 -9.665 -3.711 1.00 88.69 87 TYR A N 1
ATOM 696 C CA . TYR A 1 87 ? 8.506 -9.108 -3.326 1.00 88.69 87 TYR A CA 1
ATOM 697 C C . TYR A 1 87 ? 8.614 -8.368 -1.994 1.00 88.69 87 TYR A C 1
ATOM 699 O O . TYR A 1 87 ? 9.470 -8.677 -1.163 1.00 88.69 87 TYR A O 1
ATOM 707 N N . CYS A 1 88 ? 7.732 -7.401 -1.769 1.00 90.06 88 CYS A N 1
ATOM 708 C CA . CYS A 1 88 ? 7.590 -6.789 -0.456 1.00 90.06 88 CYS A CA 1
ATOM 709 C C . CYS A 1 88 ? 6.186 -6.234 -0.221 1.00 90.06 88 CYS A C 1
ATOM 711 O O . CYS A 1 88 ? 5.443 -5.924 -1.154 1.00 90.06 88 CYS A O 1
ATOM 713 N N . ILE A 1 89 ? 5.845 -6.094 1.056 1.00 92.62 89 ILE A N 1
ATOM 714 C CA . ILE A 1 89 ? 4.721 -5.280 1.510 1.00 92.62 89 ILE A CA 1
ATOM 715 C C . ILE A 1 89 ? 5.301 -4.019 2.140 1.00 92.62 89 ILE A C 1
ATOM 717 O O . ILE A 1 89 ? 6.225 -4.109 2.947 1.00 92.62 89 ILE A O 1
ATOM 721 N N . ALA A 1 90 ? 4.762 -2.859 1.779 1.00 92.00 90 ALA A N 1
ATOM 722 C CA . ALA A 1 90 ? 5.174 -1.571 2.316 1.00 92.00 90 ALA A CA 1
ATOM 723 C C . ALA A 1 90 ? 3.995 -0.851 2.961 1.00 92.00 90 ALA A C 1
ATOM 725 O O . ALA A 1 90 ? 2.988 -0.625 2.299 1.00 92.00 90 ALA A O 1
ATOM 726 N N . LEU A 1 91 ? 4.116 -0.471 4.230 1.00 93.06 91 LEU A N 1
ATOM 727 C CA . LEU A 1 91 ? 3.114 0.310 4.949 1.00 93.06 91 LEU A CA 1
ATOM 728 C C . LEU A 1 91 ? 3.657 1.703 5.251 1.00 93.06 91 LEU A C 1
ATOM 730 O O . LE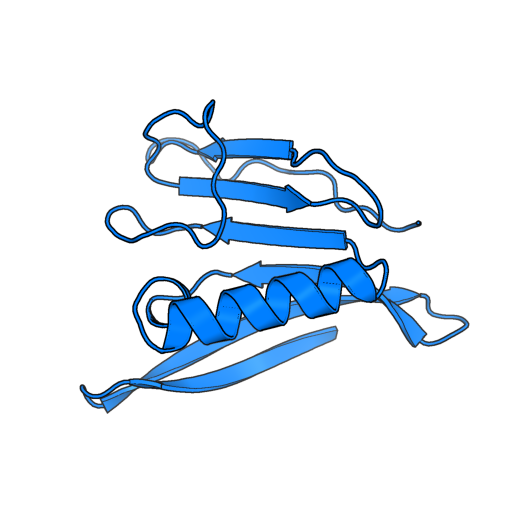U A 1 91 ? 4.630 1.865 5.982 1.00 93.06 91 LEU A O 1
ATOM 734 N N . THR A 1 92 ? 2.985 2.718 4.723 1.00 91.69 92 THR A N 1
ATOM 735 C CA . THR A 1 92 ? 3.174 4.118 5.103 1.00 91.69 92 THR A CA 1
ATOM 736 C C . THR A 1 92 ? 2.021 4.529 6.012 1.00 91.69 92 THR A C 1
ATOM 738 O O . THR A 1 92 ? 0.866 4.534 5.580 1.00 91.69 92 THR A O 1
ATOM 741 N N . LEU A 1 93 ? 2.321 4.868 7.267 1.00 91.56 93 LEU A N 1
ATOM 742 C CA . LEU A 1 93 ? 1.306 5.319 8.219 1.00 91.56 93 LEU A CA 1
ATOM 743 C C . LEU A 1 93 ? 0.818 6.737 7.892 1.00 91.56 93 LEU A C 1
ATOM 745 O O . LEU A 1 93 ? 1.581 7.587 7.427 1.00 91.56 93 LEU A O 1
ATOM 749 N N . ALA A 1 94 ? -0.449 7.012 8.193 1.00 86.12 94 ALA A N 1
ATOM 750 C CA . ALA A 1 94 ? -1.011 8.351 8.204 1.00 86.12 94 ALA A CA 1
ATOM 751 C C . ALA A 1 94 ? -0.138 9.246 9.092 1.00 86.12 94 ALA A C 1
ATOM 753 O O . ALA A 1 94 ? 0.059 8.944 10.264 1.00 86.12 94 ALA A O 1
ATOM 754 N N . GLN A 1 95 ? 0.405 10.329 8.524 1.00 78.50 95 GLN A N 1
ATOM 755 C CA . GLN A 1 95 ? 1.261 11.302 9.228 1.00 78.50 95 GLN A CA 1
ATOM 756 C C . GLN A 1 95 ? 2.630 10.748 9.689 1.00 78.50 95 GLN A C 1
ATOM 758 O O . GLN A 1 95 ? 3.426 11.480 10.280 1.00 78.50 95 GLN A O 1
ATOM 763 N N . GLY A 1 96 ? 2.942 9.483 9.388 1.00 68.75 96 GLY A N 1
ATOM 764 C CA . GLY A 1 96 ? 4.224 8.860 9.697 1.00 68.75 96 GLY A CA 1
ATOM 765 C C . GLY A 1 96 ? 5.303 9.249 8.688 1.00 68.75 96 GLY A C 1
ATOM 766 O O . GLY A 1 96 ? 5.086 9.221 7.480 1.00 68.75 96 GLY A O 1
ATOM 767 N N . LYS A 1 97 ? 6.503 9.581 9.177 1.00 68.81 97 LYS A N 1
ATOM 768 C CA . LYS A 1 97 ? 7.690 9.785 8.320 1.00 68.81 97 LYS A CA 1
ATOM 769 C C . LYS A 1 97 ? 8.379 8.473 7.937 1.00 68.81 97 LYS A C 1
ATOM 771 O O . LYS A 1 97 ? 9.273 8.473 7.095 1.00 68.81 97 LYS A O 1
ATOM 776 N N . THR A 1 98 ? 8.001 7.382 8.593 1.00 75.00 98 THR A N 1
ATOM 777 C CA . THR A 1 98 ? 8.634 6.071 8.487 1.00 75.00 98 THR A CA 1
ATOM 778 C C . THR A 1 98 ? 7.712 5.094 7.777 1.00 75.00 98 THR A C 1
ATOM 780 O O . THR A 1 98 ? 6.500 5.092 7.993 1.00 75.00 98 THR A O 1
ATOM 783 N N . MET A 1 99 ? 8.312 4.261 6.934 1.00 86.94 99 MET A N 1
ATOM 784 C CA . MET A 1 99 ? 7.642 3.187 6.219 1.00 86.94 99 MET A CA 1
ATOM 785 C C . MET A 1 99 ? 8.087 1.853 6.814 1.00 86.94 99 MET A C 1
ATOM 787 O O . MET A 1 99 ? 9.287 1.595 6.945 1.00 86.94 99 MET A O 1
ATOM 791 N N . GLU A 1 100 ? 7.120 1.020 7.180 1.00 90.25 100 GLU A N 1
ATOM 792 C CA . GLU A 1 100 ? 7.366 -0.363 7.577 1.00 90.25 100 GLU A CA 1
ATOM 793 C C . GLU A 1 100 ? 7.422 -1.238 6.325 1.00 90.25 100 GLU A C 1
ATOM 795 O O . GLU A 1 100 ? 6.625 -1.073 5.398 1.00 90.25 100 GLU A O 1
ATOM 800 N N . LEU A 1 101 ? 8.390 -2.152 6.281 1.00 89.94 101 LEU A N 1
ATOM 801 C CA . LEU A 1 101 ? 8.617 -3.031 5.142 1.00 89.94 101 LEU A CA 1
ATOM 802 C C . LEU A 1 101 ? 8.698 -4.480 5.595 1.00 89.94 101 LEU A C 1
ATOM 804 O O . LEU A 1 101 ? 9.481 -4.820 6.481 1.00 89.94 101 LEU A O 1
ATOM 808 N N . TRP A 1 102 ? 7.960 -5.336 4.897 1.00 92.06 102 TRP A N 1
ATOM 809 C CA . TRP A 1 102 ? 8.072 -6.784 5.010 1.00 92.06 102 TRP A CA 1
ATOM 810 C C . TRP A 1 102 ? 8.621 -7.334 3.694 1.00 92.06 102 TRP A C 1
ATOM 812 O O . TRP A 1 102 ? 7.879 -7.386 2.707 1.00 92.06 102 TRP A O 1
ATOM 822 N N . PRO A 1 103 ? 9.912 -7.705 3.633 1.00 89.62 103 PRO A N 1
ATOM 823 C CA . PRO A 1 103 ? 10.446 -8.447 2.500 1.00 89.62 103 PRO A CA 1
ATOM 824 C C . PRO A 1 103 ? 9.797 -9.832 2.420 1.00 89.62 103 PRO A C 1
ATOM 826 O O . PRO A 1 103 ? 9.486 -10.436 3.446 1.00 89.62 103 PRO A O 1
ATOM 829 N N . ILE A 1 104 ? 9.577 -10.323 1.202 1.00 89.62 104 ILE A N 1
ATOM 830 C CA . ILE A 1 104 ? 8.991 -11.641 0.957 1.00 89.62 104 ILE A CA 1
ATOM 831 C C . ILE A 1 104 ? 9.830 -12.356 -0.098 1.00 89.62 104 ILE A C 1
ATOM 833 O O . ILE A 1 104 ? 9.954 -11.885 -1.233 1.00 89.62 104 ILE A O 1
ATOM 837 N N . ASP A 1 105 ? 10.368 -13.514 0.278 1.00 87.12 105 ASP A N 1
ATOM 838 C CA . ASP A 1 105 ? 11.063 -14.420 -0.631 1.00 87.12 105 ASP A CA 1
ATOM 839 C C . ASP A 1 105 ? 10.091 -15.300 -1.425 1.00 87.12 105 ASP A C 1
ATOM 841 O O . ASP A 1 105 ? 8.958 -15.551 -1.022 1.00 87.12 105 ASP A O 1
ATOM 845 N N . LEU A 1 106 ? 10.544 -15.828 -2.565 1.00 86.62 106 LEU A N 1
ATOM 846 C CA . LEU A 1 106 ? 9.701 -16.621 -3.478 1.00 86.62 106 LEU A CA 1
ATOM 847 C C . LEU A 1 106 ? 9.169 -17.917 -2.883 1.00 86.62 106 LEU A C 1
ATOM 849 O O . LEU A 1 106 ? 8.116 -18.398 -3.291 1.00 86.62 106 LEU A O 1
ATOM 853 N N . HIS A 1 107 ? 9.942 -18.502 -1.977 1.00 88.44 107 HIS A N 1
ATOM 854 C CA . HIS A 1 107 ? 9.625 -19.776 -1.348 1.00 88.44 107 HIS A CA 1
ATOM 855 C C . HIS A 1 107 ? 8.795 -19.596 -0.072 1.00 88.44 107 HIS A C 1
ATOM 857 O O . HIS A 1 107 ? 8.357 -20.581 0.518 1.00 88.44 107 HIS A O 1
ATOM 863 N N . GLN A 1 108 ? 8.567 -18.350 0.347 1.00 85.31 108 GLN A N 1
ATOM 864 C CA . GLN A 1 108 ? 7.792 -18.014 1.527 1.00 85.31 108 GLN A CA 1
ATOM 865 C C . GLN A 1 108 ? 6.333 -17.739 1.140 1.00 85.31 108 GLN A C 1
ATOM 867 O O . GLN A 1 108 ? 6.043 -17.123 0.114 1.00 85.31 108 GLN A O 1
ATOM 872 N N . GLY A 1 109 ? 5.392 -18.177 1.979 1.00 85.31 109 GLY A N 1
ATOM 873 C CA . GLY A 1 109 ? 4.004 -17.726 1.877 1.00 85.31 109 GLY A CA 1
ATOM 874 C C . GLY A 1 109 ? 3.884 -16.216 2.121 1.00 85.31 109 GLY A C 1
ATOM 875 O O . GLY A 1 109 ? 4.744 -15.608 2.756 1.00 85.31 109 GLY A O 1
ATOM 876 N N . LEU A 1 110 ? 2.797 -15.604 1.643 1.00 85.56 110 LEU A N 1
ATOM 877 C CA . LEU A 1 110 ? 2.494 -14.204 1.955 1.00 85.56 110 LEU A CA 1
ATOM 878 C C . LEU A 1 110 ? 2.386 -14.013 3.474 1.00 85.56 110 LEU A C 1
ATOM 880 O O . LEU A 1 110 ? 1.591 -14.678 4.137 1.00 85.56 110 LEU A O 1
ATOM 884 N N . THR A 1 111 ? 3.181 -13.089 4.008 1.00 87.44 111 THR A N 1
ATOM 885 C CA . THR A 1 111 ? 3.175 -12.743 5.431 1.00 87.44 111 THR A CA 1
ATOM 886 C C . THR A 1 111 ? 1.874 -12.038 5.809 1.00 87.44 111 THR A C 1
ATOM 888 O O . THR A 1 111 ? 1.448 -11.096 5.137 1.00 87.44 111 THR A O 1
ATOM 891 N N . THR A 1 112 ? 1.263 -12.450 6.921 1.00 91.62 112 THR A N 1
ATOM 892 C CA . THR A 1 112 ? 0.169 -11.699 7.548 1.00 91.62 112 THR A CA 1
ATOM 893 C C . THR A 1 112 ? 0.728 -10.423 8.169 1.00 91.62 112 THR A C 1
ATOM 895 O O . THR A 1 112 ? 1.591 -10.485 9.042 1.00 91.62 112 THR A O 1
ATOM 898 N N . VAL A 1 113 ? 0.219 -9.271 7.739 1.00 93.25 113 VAL A N 1
ATOM 899 C CA . VAL A 1 113 ? 0.646 -7.948 8.216 1.00 93.25 113 VAL A CA 1
ATOM 900 C C . VAL A 1 113 ? -0.507 -7.223 8.915 1.00 93.25 113 VAL A C 1
ATOM 902 O O . VAL A 1 113 ? -1.669 -7.426 8.544 1.00 93.25 113 VAL A O 1
ATOM 905 N N . PRO A 1 114 ? -0.225 -6.379 9.923 1.00 92.50 114 PRO A N 1
ATOM 906 C CA . PRO A 1 114 ? -1.256 -5.574 10.559 1.00 92.50 114 PRO A CA 1
ATOM 907 C C . PRO A 1 114 ? -1.801 -4.535 9.576 1.00 92.50 114 PRO A C 1
ATOM 909 O O . PRO A 1 114 ? -1.054 -3.917 8.818 1.00 92.50 114 PRO A O 1
ATOM 912 N N . ILE A 1 115 ? -3.114 -4.311 9.620 1.00 92.94 115 ILE A N 1
ATOM 913 C CA . ILE A 1 115 ? -3.761 -3.246 8.858 1.00 92.94 115 ILE A CA 1
ATOM 914 C C . ILE A 1 115 ? -4.225 -2.161 9.835 1.00 92.94 115 ILE A C 1
ATOM 916 O O . ILE A 1 115 ? -5.103 -2.439 10.656 1.00 92.94 115 ILE A O 1
ATOM 920 N N . PRO A 1 116 ? -3.679 -0.933 9.773 1.00 92.25 116 PRO A N 1
ATOM 921 C CA . PRO A 1 116 ? -4.131 0.159 10.629 1.00 92.25 116 PRO A CA 1
ATOM 922 C C . PRO A 1 116 ? -5.610 0.480 10.390 1.00 92.25 116 PRO A C 1
ATOM 924 O O . PRO A 1 116 ? -6.058 0.549 9.245 1.00 92.25 116 PRO A O 1
ATOM 927 N N . LEU A 1 117 ? -6.372 0.685 11.468 1.00 91.00 117 LEU A N 1
ATOM 928 C CA . LEU A 1 117 ? -7.816 0.982 11.418 1.00 91.00 117 LEU A CA 1
ATOM 929 C C . LEU A 1 117 ? -8.184 2.326 12.064 1.00 91.00 117 LEU A C 1
ATOM 931 O O . LEU A 1 117 ? -9.357 2.693 12.097 1.00 91.00 117 LEU A O 1
ATOM 935 N N . ARG A 1 118 ? -7.203 3.062 12.594 1.00 77.06 118 ARG A N 1
ATOM 936 C CA . ARG A 1 118 ? -7.369 4.382 13.222 1.00 77.06 118 ARG A CA 1
ATOM 937 C C . ARG A 1 118 ? -6.183 5.273 12.857 1.00 77.06 118 ARG A C 1
ATOM 939 O O . ARG A 1 118 ? -5.148 4.748 12.453 1.00 77.06 118 ARG A O 1
ATOM 946 N N . GLN A 1 119 ? -6.373 6.589 12.930 1.00 61.56 119 GLN A N 1
ATOM 947 C CA . GLN A 1 119 ? -5.303 7.578 12.753 1.00 61.56 119 GLN A CA 1
ATOM 948 C C . GLN A 1 119 ? -4.505 7.755 14.034 1.00 61.56 119 GLN A C 1
ATOM 950 O O . GLN A 1 119 ? -5.132 7.635 15.111 1.00 61.56 119 GLN A O 1
#

Radius of gyration: 14.51 Å; Cα contacts (8 Å, |Δi|>4): 214; chains: 1; bounding box: 38×34×39 Å

Secondary structure (DSSP, 8-state):
-EEEEEEE-TTSPEEEEEEEEEE-TTT--EEEEEEEPPGGGGSTTHHHHHHHHHHHHHHTT-EEEEEE--SSS--SS--TT----SEEEEEEPTT-S-EEEEEE-TTSPPPP-------

Foldseek 3Di:
DWDWDWDDDPPRDTDTWIWDFAADPVVRHTAEIETEDDPQCFDPPNVVVNLVVVVVCLVSLHKYKYKAQAQDGHDSDDDPPDPNARIKIWIDGRVDPDIDIDGDHPVDDDDDDDDDNHD

Solvent-accessible surface area (backbone atoms only — not comparable to full-atom values): 7105 Å² total; per-residue (Å²): 93,80,47,77,46,81,48,83,44,102,81,82,51,77,40,76,41,48,34,42,42,43,56,44,80,94,75,66,40,72,38,26,42,36,37,51,62,49,79,55,40,32,36,84,70,36,24,60,55,41,42,54,50,53,51,53,40,46,74,66,48,21,23,38,35,38,38,39,80,61,74,85,62,56,67,76,67,90,60,97,84,62,73,98,53,51,23,35,39,38,37,36,46,42,84,49,95,59,70,52,73,45,78,38,56,92,90,51,76,88,78,91,71,90,76,75,84,74,128

Mean predicted aligned error: 6.68 Å

pLDDT: mean 82.28, std 13.06, range [45.91, 95.62]

Sequence (119 aa):
MVKAQAQLVGHGISLRLITIEIRDVAQNRLITSLELLSPVNQREPGLTTYRQKRQRIYQAGVHLLELDLRRQCTRPFAQPQLPEVPYCIALTLAQGKTMELWPIDLHQGLTTVPIPLRQ